Protein AF-A0A2Z3KKH6-F1 (afdb_monomer)

Radius of gyration: 26.79 Å; Cα contacts (8 Å, |Δi|>4): 46; chains: 1; bounding box: 65×14×77 Å

Sequence (118 aa):
MTRDKNADKRLEFNRKIASKEQESD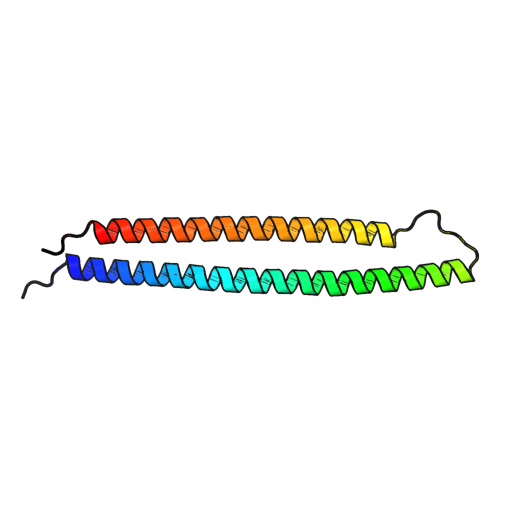ELHLEERKTQNRIENFEAVMMKSFRNLQAIEEELNRRSHIQAAYDETAQKQKYMSNVISQQKEGLKQVYQQRSLKLEDEREQLQKERDSLSWD

pLDDT: mean 91.56, std 9.37, range [46.19, 98.12]

Foldseek 3Di:
DDDPPLVVLLVVLVVVLVVLVVVLVVLVVVLVVVVVVLVVVLVVVVVVLVVVVVVVVVVCVVVVDDDPDDVSVVVNVVVVVVSVVVNVVSVVVSVVVNVVSVVVSVVSVVVSVPRDPD

Organism: Lactococcus lactis subsp. lactis (NCBI:txid1360)

Mean predicted aligned error: 6.02 Å

Solvent-accessible surface area (backbone atoms only — not comparable to full-atom values): 6511 Å² total; per-residue (Å²): 133,83,76,58,67,48,58,57,51,39,51,53,33,52,52,51,37,53,51,37,52,50,53,49,55,51,48,53,53,48,51,53,52,52,51,54,51,51,53,52,49,49,53,54,50,54,50,51,48,54,52,50,51,54,50,52,52,53,50,29,66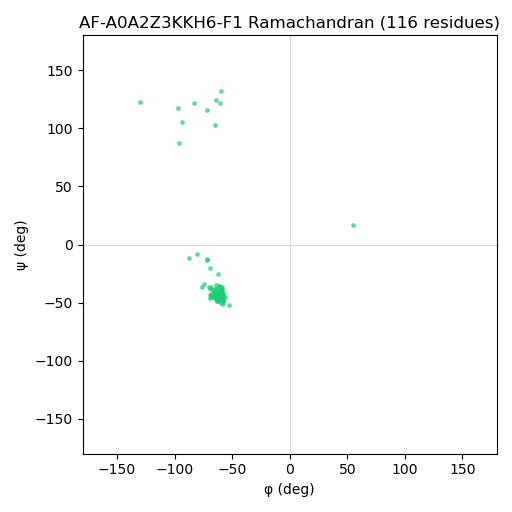,74,65,75,48,80,75,94,67,65,64,65,62,52,52,47,52,51,50,54,50,51,53,51,52,51,53,54,53,50,52,52,52,52,51,54,52,50,52,51,44,49,54,52,34,52,49,42,48,53,59,38,70,69,50,64,93,122

Secondary structure (DSSP, 8-state):
----HHHHHHHHHHHHHHHHHHHHHHHHHHHHHHHHHHHHHHHHHHHHHHHHHHHHHHHHHHHT---S--HHHHHHHHHHHHHHHHHHHHHHHHHHHHHHHHHHHHHHHHHHHTS---

Nearest PDB structures (foldseek):
  6nct-assembly1_B  TM=5.539E-01  e=8.657E-01  Homo sapiens
  5sxc-assembly1_B  TM=5.782E-01  e=1.858E+00  Homo sapiens
  5wkq-assembly1_A  TM=4.120E-01  e=4.580E-01  Shigella flexneri
  3u0c-assembly1_A  TM=5.248E-01  e=2.397E+00  Shigella flexneri
  6z6o-assembly1_D  TM=5.428E-01  e=7.540E+00  Saccharomyces cerevisiae S288C

Structure (mmCIF, N/CA/C/O backbone):
data_AF-A0A2Z3KKH6-F1
#
_entry.id   AF-A0A2Z3KKH6-F1
#
loop_
_atom_site.group_PDB
_atom_site.id
_atom_site.type_symbol
_atom_site.label_atom_id
_atom_site.label_alt_id
_atom_site.label_comp_id
_atom_site.label_asym_id
_atom_site.label_entity_id
_atom_site.label_seq_id
_atom_site.pdbx_PDB_ins_code
_atom_site.Cartn_x
_atom_site.Cartn_y
_atom_site.Cartn_z
_atom_site.occupancy
_atom_site.B_iso_or_equiv
_atom_site.auth_seq_id
_atom_site.auth_comp_id
_atom_site.auth_asym_id
_atom_site.auth_atom_id
_atom_site.pdbx_PDB_model_num
ATOM 1 N N . MET A 1 1 ? -39.302 -1.563 35.458 1.00 46.19 1 MET A N 1
ATOM 2 C CA . MET A 1 1 ? -38.159 -2.221 34.792 1.00 46.19 1 MET A CA 1
ATOM 3 C C . MET A 1 1 ? -37.164 -1.144 34.411 1.00 46.19 1 MET A C 1
ATOM 5 O O . MET A 1 1 ? -37.387 -0.419 33.450 1.00 46.19 1 MET A O 1
ATOM 9 N N . THR A 1 2 ? -36.149 -0.942 35.243 1.00 53.38 2 THR A N 1
ATOM 10 C CA . THR A 1 2 ? -35.096 0.053 35.024 1.00 53.38 2 THR A CA 1
ATOM 11 C C . THR A 1 2 ? -34.220 -0.456 33.886 1.00 53.38 2 THR A C 1
ATOM 13 O O . THR A 1 2 ? -33.646 -1.533 33.994 1.00 53.38 2 THR A O 1
ATOM 16 N N . ARG A 1 3 ? -34.187 0.262 32.762 1.00 59.72 3 ARG A N 1
ATOM 17 C CA . ARG A 1 3 ? -33.317 -0.063 31.627 1.00 59.72 3 ARG A CA 1
ATOM 18 C C . ARG A 1 3 ? -31.868 0.006 32.122 1.00 59.72 3 ARG A C 1
ATOM 20 O O . ARG A 1 3 ? -31.478 1.044 32.661 1.00 59.72 3 ARG A O 1
ATOM 27 N N . ASP A 1 4 ? -31.118 -1.088 32.010 1.00 76.75 4 ASP A N 1
ATOM 28 C CA . ASP A 1 4 ? -29.707 -1.115 32.394 1.00 76.75 4 ASP A CA 1
ATOM 29 C C . ASP A 1 4 ? -28.927 -0.176 31.457 1.00 76.75 4 ASP A C 1
ATOM 31 O O . ASP A 1 4 ? -28.659 -0.483 30.294 1.00 76.75 4 ASP A O 1
ATOM 35 N N . LYS A 1 5 ? -28.591 1.012 31.970 1.00 82.69 5 LYS A N 1
ATOM 36 C CA . LYS A 1 5 ? -27.843 2.037 31.232 1.00 82.69 5 LYS A CA 1
ATOM 37 C C . LYS A 1 5 ? -26.446 1.547 30.837 1.00 82.69 5 LYS A C 1
ATOM 39 O O . LYS A 1 5 ? -25.893 2.056 29.863 1.00 82.69 5 LYS A O 1
ATOM 44 N N . ASN A 1 6 ? -25.873 0.590 31.568 1.00 87.38 6 ASN A N 1
ATOM 45 C CA . ASN A 1 6 ? -24.584 -0.001 31.228 1.00 87.38 6 ASN A CA 1
ATOM 46 C C . ASN A 1 6 ? -24.733 -0.992 30.071 1.00 87.38 6 ASN A C 1
ATOM 48 O O . ASN A 1 6 ? -23.880 -1.002 29.186 1.00 87.38 6 ASN A O 1
ATOM 52 N N . ALA A 1 7 ? -25.831 -1.753 30.008 1.00 87.88 7 ALA A N 1
ATOM 53 C CA . ALA A 1 7 ? -26.144 -2.588 28.847 1.00 87.88 7 ALA A CA 1
ATOM 54 C C . ALA A 1 7 ? -26.309 -1.760 27.564 1.00 87.88 7 ALA A C 1
ATOM 56 O O . ALA A 1 7 ? -25.720 -2.113 26.541 1.00 87.88 7 ALA A O 1
ATOM 57 N N . ASP A 1 8 ? -27.036 -0.640 27.623 1.00 90.00 8 ASP A N 1
ATOM 58 C CA . ASP A 1 8 ? -27.196 0.252 26.466 1.00 90.00 8 ASP A CA 1
ATOM 59 C C . ASP A 1 8 ? -25.829 0.809 26.004 1.00 90.00 8 ASP A C 1
ATOM 61 O O . ASP A 1 8 ? -25.502 0.755 24.817 1.00 90.00 8 ASP A O 1
ATOM 65 N N . LYS A 1 9 ? -24.969 1.245 26.939 1.00 92.00 9 LYS A N 1
ATOM 66 C CA . LYS A 1 9 ? -23.606 1.719 26.624 1.00 92.00 9 LYS A CA 1
ATOM 67 C C . LYS A 1 9 ? -22.697 0.629 26.053 1.00 92.00 9 LYS A C 1
ATOM 69 O O . LYS A 1 9 ? -21.974 0.884 25.093 1.00 92.00 9 LYS A O 1
ATOM 74 N N . ARG A 1 10 ? -22.728 -0.591 26.599 1.00 92.25 10 ARG A N 1
ATOM 75 C CA . ARG A 1 10 ? -21.982 -1.736 26.043 1.00 92.25 10 ARG A CA 1
ATOM 76 C C . ARG A 1 10 ? -22.388 -2.003 24.599 1.00 92.25 10 ARG A C 1
ATOM 78 O O . ARG A 1 10 ? -21.534 -2.267 23.757 1.00 92.25 10 ARG A O 1
ATOM 85 N N . LEU A 1 11 ? -23.685 -1.916 24.309 1.00 93.56 11 LEU A N 1
ATOM 86 C CA . LEU A 1 11 ? -24.211 -2.109 22.964 1.00 93.56 11 LEU A CA 1
ATOM 87 C C . LEU A 1 11 ? -23.746 -1.002 22.007 1.00 93.56 11 LEU A C 1
ATOM 89 O O . LEU A 1 11 ? -23.388 -1.298 20.867 1.00 93.56 11 LEU A O 1
ATOM 93 N N . GLU A 1 12 ? -23.685 0.252 22.461 1.00 95.06 12 GLU A N 1
ATOM 94 C CA . GLU A 1 12 ? -23.079 1.344 21.689 1.00 95.06 12 GLU A CA 1
ATOM 95 C C . GLU A 1 12 ? -21.595 1.098 21.399 1.00 95.06 12 GLU A C 1
ATOM 97 O O . GLU A 1 12 ? -21.167 1.256 20.255 1.00 95.06 12 GLU A O 1
ATOM 102 N N . PHE A 1 13 ? -20.813 0.668 22.393 1.00 96.00 13 PHE A N 1
ATOM 103 C CA . PHE A 1 13 ? -19.406 0.330 22.180 1.00 96.00 13 PHE A CA 1
ATOM 104 C C . PHE A 1 13 ? -19.226 -0.835 21.212 1.00 96.00 13 PHE A C 1
ATOM 106 O O . PHE A 1 13 ? -18.403 -0.733 20.309 1.00 96.00 13 PHE A O 1
ATOM 113 N N . ASN A 1 14 ? -20.035 -1.891 21.315 1.00 95.31 14 ASN A N 1
ATOM 114 C CA . ASN A 1 14 ? -19.997 -3.005 20.365 1.00 95.31 14 ASN A CA 1
ATOM 115 C C . ASN A 1 14 ? -20.260 -2.540 18.925 1.00 95.31 14 ASN A C 1
ATOM 117 O O . ASN A 1 14 ? -19.576 -2.983 18.008 1.00 95.31 14 ASN A O 1
ATOM 121 N N . ARG A 1 15 ? -21.203 -1.610 18.716 1.00 96.94 15 ARG A N 1
ATOM 122 C CA . ARG A 1 15 ? -21.443 -1.018 17.388 1.00 96.94 15 ARG A CA 1
ATOM 123 C C . ARG A 1 15 ? -20.236 -0.230 16.883 1.00 96.94 15 ARG A C 1
ATOM 125 O O . ARG A 1 15 ? -19.891 -0.344 15.713 1.00 96.94 15 ARG A O 1
ATOM 132 N N . LYS A 1 16 ? -19.594 0.558 17.751 1.00 97.44 16 LYS A N 1
ATOM 133 C CA . LYS A 1 16 ? -18.391 1.323 17.388 1.00 97.44 16 LYS A CA 1
ATOM 134 C C . LYS A 1 16 ? -17.213 0.404 17.057 1.00 97.44 16 LYS A C 1
ATOM 136 O O . LYS A 1 16 ? -16.545 0.643 16.062 1.00 97.44 16 LYS A O 1
ATOM 141 N N . ILE A 1 17 ? -16.998 -0.651 17.845 1.00 97.06 17 ILE A N 1
ATOM 142 C CA . ILE A 1 17 ? -15.957 -1.662 17.601 1.00 97.06 17 ILE A CA 1
ATOM 143 C C . ILE A 1 17 ? -16.185 -2.330 16.243 1.00 97.06 17 ILE A C 1
ATOM 145 O O . ILE A 1 17 ? -15.286 -2.304 15.411 1.00 97.06 17 ILE A O 1
ATOM 149 N N . ALA A 1 18 ? -17.403 -2.811 15.976 1.00 97.75 18 ALA A N 1
ATOM 150 C CA . ALA A 1 18 ? -17.742 -3.423 14.691 1.00 97.75 18 ALA A CA 1
ATOM 151 C C . ALA A 1 18 ? -17.537 -2.457 13.509 1.00 97.75 18 ALA A C 1
ATOM 153 O O . ALA A 1 18 ? -17.049 -2.853 12.455 1.00 97.75 18 ALA A O 1
ATOM 154 N N . SER A 1 19 ? -17.854 -1.169 13.689 1.00 97.81 19 SER A N 1
ATOM 155 C CA . SER A 1 19 ? -17.570 -0.139 12.682 1.00 97.81 19 SER A CA 1
ATOM 156 C C . SER A 1 19 ? -16.068 0.013 12.420 1.00 97.81 19 SER A C 1
ATOM 158 O O . SER A 1 19 ? -15.670 0.167 11.271 1.00 97.81 19 SER A O 1
ATOM 160 N N . LYS A 1 20 ? -15.222 -0.044 13.459 1.00 97.25 20 LYS A N 1
ATOM 161 C CA . LYS A 1 20 ? -13.759 0.030 13.310 1.00 97.25 20 LYS A CA 1
ATOM 162 C C . LYS A 1 20 ? -13.161 -1.206 12.655 1.00 97.25 20 LYS A C 1
ATOM 164 O O . LYS A 1 20 ? -12.249 -1.073 11.845 1.00 97.25 20 LYS A O 1
ATOM 169 N N . GLU A 1 21 ? -13.695 -2.383 12.955 1.00 96.94 21 GLU A N 1
ATOM 170 C CA . GLU A 1 21 ? -13.322 -3.627 12.277 1.00 96.94 21 GLU A CA 1
ATOM 171 C C . GLU A 1 21 ? -13.658 -3.550 10.783 1.00 96.94 21 GLU A C 1
ATOM 173 O O . GLU A 1 21 ? -12.793 -3.813 9.950 1.00 96.94 21 GLU A O 1
ATOM 178 N N . GLN A 1 22 ? -14.854 -3.063 10.436 1.00 98.00 22 GLN A N 1
ATOM 179 C CA . GLN A 1 22 ? -15.234 -2.844 9.041 1.00 98.00 22 GLN A CA 1
ATOM 180 C C . GLN A 1 22 ? -14.326 -1.815 8.342 1.00 98.00 22 GLN A C 1
ATOM 182 O O . GLN A 1 22 ? -13.881 -2.056 7.222 1.00 98.00 22 GLN A O 1
ATOM 187 N N . GLU A 1 23 ? -14.016 -0.687 8.991 1.00 97.81 23 GLU A N 1
ATOM 188 C CA . GLU A 1 23 ? -13.074 0.309 8.456 1.00 97.81 23 GLU A CA 1
ATOM 189 C C . GLU A 1 23 ? -11.682 -0.299 8.196 1.00 97.81 23 GLU A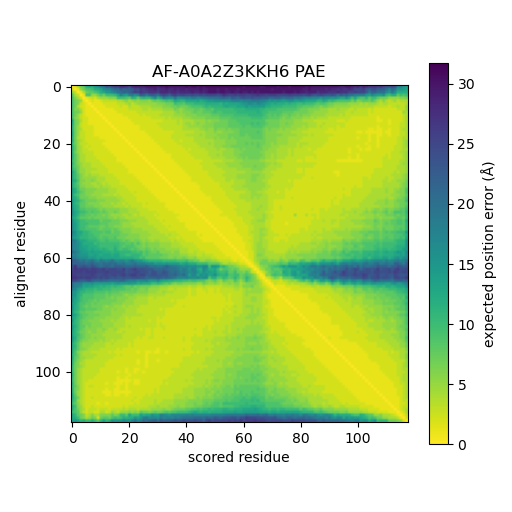 C 1
ATOM 191 O O . GLU A 1 23 ? -11.033 0.050 7.208 1.00 97.81 23 GLU A O 1
ATOM 196 N N . SER A 1 24 ? -11.226 -1.217 9.055 1.00 97.38 24 SER A N 1
ATOM 197 C CA . SER A 1 24 ? -9.950 -1.926 8.894 1.00 97.38 24 SER A CA 1
ATOM 198 C C . SER A 1 24 ? -9.977 -2.894 7.706 1.00 97.38 24 SER A C 1
ATOM 200 O O . SER A 1 24 ? -9.068 -2.887 6.871 1.00 97.38 24 SER A O 1
ATOM 202 N N . ASP A 1 25 ? -11.052 -3.671 7.561 1.00 97.81 25 ASP A N 1
ATOM 203 C CA . ASP A 1 25 ? -11.240 -4.580 6.425 1.00 97.81 25 ASP A CA 1
ATOM 204 C C . ASP A 1 25 ? -11.289 -3.819 5.092 1.00 97.81 25 ASP A C 1
ATOM 206 O O . ASP A 1 25 ? -10.662 -4.213 4.100 1.00 97.81 25 ASP A O 1
ATOM 210 N N . GLU A 1 26 ? -12.008 -2.695 5.066 1.00 98.12 26 GLU A N 1
ATOM 211 C CA . GLU A 1 26 ? -12.074 -1.805 3.909 1.00 98.12 26 GLU A CA 1
ATOM 212 C C . GLU A 1 26 ? -10.697 -1.226 3.571 1.00 98.12 26 GLU A C 1
ATOM 214 O O . GLU A 1 26 ? -10.313 -1.220 2.396 1.00 98.12 26 GLU A O 1
ATOM 219 N N . LEU A 1 27 ? -9.926 -0.812 4.583 1.00 97.94 27 LEU A N 1
ATOM 220 C CA . LEU A 1 27 ? -8.566 -0.305 4.413 1.00 97.94 27 LEU A CA 1
ATOM 221 C C . LEU A 1 27 ? -7.642 -1.359 3.789 1.00 97.94 27 LEU A C 1
ATOM 223 O O . LEU A 1 27 ? -6.931 -1.052 2.832 1.00 97.94 27 LEU A O 1
ATOM 227 N N . HIS A 1 28 ? -7.674 -2.602 4.275 1.00 96.56 28 HIS A N 1
ATOM 228 C CA . HIS A 1 28 ? -6.870 -3.698 3.722 1.00 96.56 28 HIS A CA 1
ATOM 229 C C . HIS A 1 28 ? -7.271 -4.056 2.288 1.00 96.56 28 HIS A C 1
ATOM 231 O O . HIS A 1 28 ? -6.423 -4.344 1.433 1.00 96.56 28 HIS A O 1
ATOM 237 N N . LEU A 1 29 ? -8.571 -4.025 1.988 1.00 97.94 29 LEU A N 1
ATOM 238 C CA . LEU A 1 29 ? -9.053 -4.237 0.630 1.00 97.94 29 LEU A CA 1
ATOM 239 C C . LEU A 1 29 ? -8.580 -3.120 -0.310 1.00 97.94 29 LEU A C 1
ATOM 241 O O . LEU A 1 29 ? -8.206 -3.393 -1.456 1.00 97.94 29 LEU A O 1
ATOM 245 N N . GLU A 1 30 ? -8.618 -1.873 0.155 1.00 97.62 30 GLU A N 1
ATOM 246 C CA . GLU A 1 30 ? -8.132 -0.711 -0.581 1.00 97.62 30 GLU A CA 1
ATOM 247 C C . GLU A 1 30 ? -6.622 -0.802 -0.830 1.00 97.62 30 GLU A C 1
ATOM 249 O O . GLU A 1 30 ? -6.198 -0.689 -1.980 1.00 97.62 30 GLU A O 1
ATOM 254 N N . GLU A 1 31 ? -5.831 -1.110 0.202 1.00 97.12 31 GLU A N 1
ATOM 255 C CA . GLU A 1 31 ? -4.381 -1.321 0.120 1.00 97.12 31 GLU A CA 1
ATOM 256 C C . GLU A 1 31 ? -4.036 -2.344 -0.966 1.00 97.12 31 GLU A C 1
ATOM 258 O O . GLU A 1 31 ? -3.268 -2.059 -1.890 1.00 97.12 31 GLU A O 1
ATOM 263 N N . ARG A 1 32 ? -4.681 -3.516 -0.929 1.00 96.44 32 ARG A N 1
ATOM 264 C CA . ARG A 1 32 ? -4.453 -4.578 -1.915 1.00 96.44 32 ARG A CA 1
ATOM 265 C C . ARG A 1 32 ? -4.835 -4.146 -3.331 1.00 96.44 32 ARG A C 1
ATOM 267 O O . ARG A 1 32 ? -4.124 -4.455 -4.289 1.00 96.44 32 ARG A O 1
ATOM 274 N N . LYS A 1 33 ? -5.956 -3.435 -3.495 1.00 97.38 33 LYS A N 1
ATOM 275 C CA . LYS A 1 33 ? -6.382 -2.903 -4.803 1.00 97.38 33 LYS A CA 1
ATOM 276 C C . LYS A 1 33 ? -5.380 -1.883 -5.339 1.00 97.38 33 LYS A C 1
ATOM 278 O O . LYS A 1 33 ? -5.064 -1.921 -6.528 1.00 97.38 33 LYS A O 1
ATOM 283 N N . THR A 1 34 ? -4.892 -0.990 -4.487 1.00 95.69 34 THR A N 1
ATOM 284 C CA . THR A 1 34 ? -3.909 0.037 -4.843 1.00 95.69 34 THR A CA 1
ATOM 285 C C . THR A 1 34 ? -2.577 -0.596 -5.234 1.00 95.69 34 THR A C 1
ATOM 287 O O . THR A 1 34 ? -2.052 -0.281 -6.303 1.00 95.69 34 THR A O 1
ATOM 290 N N . GLN A 1 35 ? -2.088 -1.563 -4.456 1.00 94.75 35 GLN A N 1
ATOM 291 C CA . GLN A 1 35 ? -0.859 -2.295 -4.757 1.00 94.75 35 GLN A CA 1
ATOM 292 C C . GLN A 1 35 ? -0.935 -2.997 -6.121 1.00 94.75 35 GLN A C 1
ATOM 294 O O . GLN A 1 35 ? -0.074 -2.786 -6.977 1.00 94.75 35 GLN A O 1
ATOM 299 N N . ASN A 1 36 ? -2.022 -3.730 -6.382 1.00 96.00 36 ASN A N 1
ATOM 300 C CA . ASN A 1 36 ? -2.237 -4.398 -7.669 1.00 96.00 36 ASN A CA 1
ATOM 301 C C . ASN A 1 36 ? -2.252 -3.407 -8.848 1.00 96.00 36 ASN A C 1
ATOM 303 O O . ASN A 1 36 ? -1.756 -3.710 -9.932 1.00 96.00 36 ASN A O 1
ATOM 307 N N . ARG A 1 37 ? -2.833 -2.212 -8.671 1.00 95.62 37 ARG A N 1
ATOM 308 C CA . ARG A 1 37 ? -2.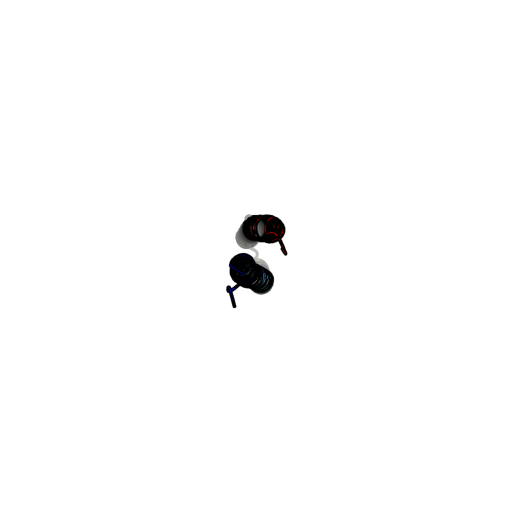853 -1.177 -9.720 1.00 95.62 37 ARG A CA 1
ATOM 309 C C . ARG A 1 37 ? -1.452 -0.672 -10.042 1.00 95.62 37 ARG A C 1
ATOM 311 O O . ARG A 1 37 ? -1.142 -0.494 -11.218 1.00 95.62 37 ARG A O 1
ATOM 318 N N . ILE A 1 38 ? -0.617 -0.469 -9.026 1.00 94.94 38 ILE A N 1
ATOM 319 C CA . ILE A 1 38 ? 0.762 -0.006 -9.208 1.00 94.94 38 ILE A CA 1
ATOM 320 C C . ILE A 1 38 ? 1.607 -1.082 -9.882 1.00 94.94 38 ILE A C 1
ATOM 322 O O . ILE A 1 38 ? 2.353 -0.770 -10.804 1.00 94.94 38 ILE A O 1
ATOM 326 N N . GLU A 1 39 ? 1.461 -2.341 -9.480 1.00 94.38 39 GLU A N 1
ATOM 327 C CA . GLU A 1 39 ? 2.162 -3.465 -10.110 1.00 94.38 39 GLU A CA 1
ATOM 328 C C . GLU A 1 39 ? 1.768 -3.632 -11.581 1.00 94.38 39 GLU A C 1
ATOM 330 O O . GLU A 1 39 ? 2.632 -3.777 -12.445 1.00 94.38 39 GLU A O 1
ATOM 335 N N . ASN A 1 40 ? 0.475 -3.522 -11.893 1.00 96.31 40 ASN A N 1
ATOM 336 C CA . ASN A 1 40 ? 0.002 -3.546 -13.276 1.00 96.31 40 ASN A CA 1
ATOM 337 C C . ASN A 1 40 ? 0.560 -2.373 -14.092 1.00 96.31 40 ASN A C 1
ATOM 339 O O . ASN A 1 40 ? 0.996 -2.556 -15.230 1.00 96.31 40 ASN A O 1
ATOM 343 N N . PHE A 1 41 ? 0.561 -1.170 -13.518 1.00 94.38 41 PHE A N 1
ATOM 344 C CA . PHE A 1 41 ? 1.115 0.017 -14.162 1.00 94.38 41 PHE A CA 1
ATOM 345 C C . PHE A 1 41 ? 2.616 -0.128 -14.432 1.00 94.38 41 PHE A C 1
ATOM 347 O O . PHE A 1 41 ? 3.067 0.131 -15.548 1.00 94.38 41 PHE A O 1
ATOM 354 N N . GLU A 1 42 ? 3.380 -0.600 -13.447 1.00 95.75 42 GLU A N 1
ATOM 355 C CA . GLU A 1 42 ? 4.806 -0.885 -13.586 1.00 95.75 42 GLU A CA 1
ATOM 356 C C . GLU A 1 42 ? 5.062 -1.918 -14.685 1.00 95.75 42 GLU A C 1
ATOM 358 O O . GLU A 1 42 ? 5.906 -1.693 -15.550 1.00 95.75 42 GLU A O 1
ATOM 363 N N . ALA A 1 43 ? 4.302 -3.015 -14.716 1.00 96.12 43 ALA A N 1
ATOM 364 C CA . ALA A 1 43 ? 4.454 -4.051 -15.733 1.00 96.12 43 ALA A CA 1
ATOM 365 C C . ALA A 1 43 ? 4.219 -3.508 -17.154 1.00 96.12 43 ALA A C 1
ATOM 367 O O . ALA A 1 43 ? 5.013 -3.774 -18.063 1.00 96.12 43 ALA A O 1
ATOM 368 N N . VAL A 1 44 ? 3.160 -2.713 -17.348 1.00 96.81 44 VAL A N 1
ATOM 369 C CA . VAL A 1 44 ? 2.862 -2.067 -18.637 1.00 96.81 44 VAL A CA 1
ATOM 370 C C . VAL A 1 44 ? 3.965 -1.084 -19.017 1.00 96.81 44 VAL A C 1
ATOM 372 O O . VAL A 1 44 ? 4.450 -1.110 -20.148 1.00 96.81 44 VAL A O 1
ATOM 375 N N . MET A 1 45 ? 4.404 -0.248 -18.080 1.00 95.31 45 MET A N 1
ATOM 376 C CA . MET A 1 45 ? 5.453 0.736 -18.324 1.00 95.31 45 MET A CA 1
ATOM 377 C C . MET A 1 45 ? 6.787 0.074 -18.683 1.00 95.31 45 MET A C 1
ATOM 379 O O . MET A 1 45 ? 7.419 0.460 -19.665 1.00 95.31 45 MET A O 1
ATOM 383 N N . MET A 1 46 ? 7.202 -0.952 -17.937 1.00 94.06 46 MET A N 1
ATOM 384 C CA . MET A 1 46 ? 8.447 -1.675 -18.201 1.00 94.06 46 MET A CA 1
ATOM 385 C C . MET A 1 46 ? 8.405 -2.396 -19.546 1.00 94.06 46 MET A C 1
ATOM 387 O O . MET A 1 46 ? 9.415 -2.445 -20.246 1.00 94.06 46 MET A O 1
ATOM 391 N N . LYS A 1 47 ? 7.239 -2.906 -19.956 1.00 96.19 47 LYS A N 1
ATOM 392 C CA . LYS A 1 47 ? 7.049 -3.439 -21.310 1.00 96.19 47 LYS A CA 1
ATOM 393 C C . LYS A 1 47 ? 7.243 -2.352 -22.373 1.00 96.19 47 LYS A C 1
ATOM 395 O O . LYS A 1 47 ? 7.932 -2.596 -23.359 1.00 96.19 47 LYS A O 1
ATOM 400 N N . SER A 1 48 ? 6.683 -1.162 -22.168 1.00 95.81 48 SER A N 1
ATOM 401 C CA . SER A 1 48 ? 6.855 -0.035 -23.092 1.00 95.81 48 SER A CA 1
ATOM 402 C C . SER A 1 48 ? 8.314 0.416 -23.202 1.00 95.81 48 SER A C 1
ATOM 404 O O . SER A 1 48 ? 8.782 0.642 -24.313 1.00 95.81 48 SER A O 1
ATOM 406 N N . PHE A 1 49 ? 9.058 0.471 -22.092 1.00 95.19 49 PHE A N 1
ATOM 407 C CA . PHE A 1 49 ? 10.492 0.788 -22.120 1.00 95.19 49 PHE A CA 1
ATOM 408 C C . PHE A 1 49 ? 11.307 -0.241 -22.904 1.00 95.19 49 PHE A C 1
ATOM 410 O O . PHE A 1 49 ? 12.107 0.148 -23.748 1.00 95.19 49 PHE A O 1
ATOM 417 N N . ARG A 1 50 ? 11.050 -1.541 -22.710 1.00 92.81 50 ARG A N 1
ATOM 418 C CA . ARG A 1 50 ? 11.711 -2.595 -23.502 1.00 92.81 50 ARG A CA 1
ATOM 419 C C . ARG A 1 50 ? 11.430 -2.450 -24.998 1.00 92.81 50 ARG A C 1
ATOM 421 O O . ARG A 1 50 ? 12.325 -2.644 -25.812 1.00 92.81 50 ARG A O 1
ATOM 428 N N . ASN A 1 51 ? 10.197 -2.095 -25.362 1.00 94.94 51 ASN A N 1
ATOM 429 C CA . ASN A 1 51 ? 9.845 -1.859 -26.761 1.00 94.94 51 ASN A CA 1
ATOM 430 C C . ASN A 1 51 ? 10.584 -0.641 -27.338 1.00 94.94 51 ASN A C 1
ATOM 432 O O . ASN A 1 51 ? 11.032 -0.700 -28.478 1.00 94.94 51 ASN A O 1
ATOM 436 N N . LEU A 1 52 ? 10.719 0.444 -26.567 1.00 92.75 52 LEU A N 1
ATOM 437 C CA . LEU A 1 52 ? 11.473 1.629 -26.986 1.00 92.75 52 LEU A CA 1
ATOM 438 C C . LEU A 1 52 ? 12.956 1.310 -27.186 1.00 92.75 52 LEU A C 1
ATOM 440 O O . LEU A 1 52 ? 13.497 1.649 -28.232 1.00 92.75 52 LEU A O 1
ATOM 444 N N . GLN A 1 53 ? 13.570 0.581 -26.251 1.00 90.31 53 GLN A N 1
ATOM 445 C CA . GLN A 1 53 ? 14.960 0.132 -26.377 1.00 90.31 53 GLN A CA 1
ATOM 446 C C . GLN A 1 53 ? 15.170 -0.700 -27.645 1.00 90.31 53 GLN A C 1
ATOM 448 O O . GLN A 1 53 ? 16.080 -0.420 -28.415 1.00 90.31 53 GLN A O 1
ATOM 453 N N . ALA A 1 54 ? 14.278 -1.653 -27.933 1.00 90.88 54 ALA A N 1
ATOM 454 C CA . ALA A 1 54 ? 14.370 -2.462 -29.150 1.00 90.88 54 ALA A CA 1
ATOM 455 C C . ALA A 1 54 ? 14.263 -1.623 -30.442 1.00 90.88 54 ALA A C 1
ATOM 457 O O . ALA A 1 54 ? 14.918 -1.924 -31.441 1.00 90.88 54 ALA A O 1
ATOM 458 N N . ILE A 1 55 ? 13.441 -0.567 -30.439 1.00 90.69 55 ILE A N 1
ATOM 459 C CA . ILE A 1 55 ? 13.318 0.357 -31.576 1.00 90.69 55 ILE A CA 1
ATOM 460 C C . ILE A 1 55 ? 14.601 1.178 -31.741 1.00 90.69 55 ILE A C 1
ATOM 462 O O . ILE A 1 55 ? 15.104 1.307 -32.857 1.00 90.69 55 ILE A O 1
ATOM 466 N N . GLU A 1 56 ? 15.137 1.720 -30.649 1.00 88.31 56 GLU A N 1
ATOM 467 C CA . GLU A 1 56 ? 16.375 2.503 -30.655 1.00 88.31 56 GLU A CA 1
ATOM 468 C C . GLU A 1 56 ? 17.581 1.666 -31.094 1.00 88.31 56 GLU A C 1
ATOM 470 O O . GLU A 1 56 ? 18.378 2.119 -31.915 1.00 88.31 56 GLU A O 1
ATOM 475 N N . GLU A 1 57 ? 17.683 0.421 -30.627 1.00 87.50 57 GLU A N 1
ATOM 476 C CA . GLU A 1 57 ? 18.715 -0.529 -31.050 1.00 87.50 57 GLU A CA 1
ATOM 477 C C . GLU A 1 57 ? 18.664 -0.793 -32.563 1.00 87.50 57 GLU A C 1
ATOM 479 O O . GLU A 1 57 ? 19.698 -0.743 -33.234 1.00 87.50 57 GLU A O 1
ATOM 484 N N . GLU A 1 58 ? 17.475 -1.010 -33.135 1.00 88.69 58 GLU A N 1
ATOM 485 C CA . GLU A 1 58 ? 17.322 -1.225 -34.580 1.00 88.69 58 GLU A CA 1
ATOM 486 C C . GLU A 1 58 ? 17.630 0.045 -35.394 1.00 88.69 58 GLU A C 1
ATOM 488 O O . GLU A 1 58 ? 18.230 -0.043 -36.470 1.00 88.69 58 GLU A O 1
ATOM 493 N N . LEU A 1 59 ? 17.274 1.233 -34.892 1.00 87.06 59 LEU A N 1
ATOM 494 C CA . LEU A 1 59 ? 17.628 2.509 -35.525 1.00 87.06 59 LEU A CA 1
ATOM 495 C C . LEU A 1 59 ? 19.142 2.747 -35.520 1.00 87.06 59 LEU A C 1
ATOM 497 O O . LEU A 1 59 ? 19.712 3.096 -36.559 1.00 87.06 59 LEU A O 1
ATOM 501 N N . ASN A 1 60 ? 19.806 2.512 -34.389 1.00 86.12 60 ASN A N 1
ATOM 502 C CA . ASN A 1 60 ? 21.260 2.620 -34.264 1.00 86.12 60 ASN A CA 1
ATOM 503 C C . ASN A 1 60 ? 21.966 1.615 -35.187 1.00 86.12 60 ASN A C 1
ATOM 505 O O . ASN A 1 60 ? 22.896 1.975 -35.913 1.00 86.12 60 ASN A O 1
ATOM 509 N N . ARG A 1 61 ? 21.464 0.372 -35.255 1.00 85.88 61 ARG A N 1
ATOM 510 C CA . ARG A 1 61 ? 21.980 -0.662 -36.166 1.00 85.88 61 ARG A CA 1
ATOM 511 C C . ARG A 1 61 ? 21.908 -0.235 -37.634 1.00 85.88 61 ARG A C 1
ATOM 513 O O . ARG A 1 61 ? 22.858 -0.471 -38.374 1.00 85.88 61 ARG A O 1
ATOM 520 N N . ARG A 1 62 ? 20.801 0.387 -38.060 1.00 86.25 62 ARG A N 1
ATOM 521 C CA . ARG A 1 62 ? 20.598 0.852 -39.449 1.00 86.25 62 ARG A CA 1
ATOM 522 C C . ARG A 1 62 ? 21.388 2.106 -39.801 1.00 86.25 62 ARG A C 1
ATOM 524 O O . ARG A 1 62 ? 21.771 2.275 -40.952 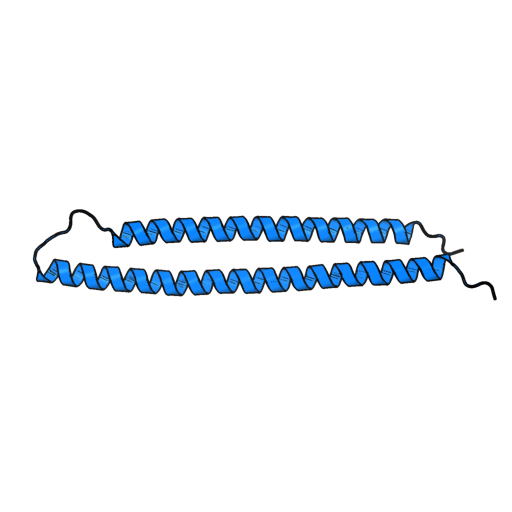1.00 86.25 62 ARG A O 1
ATOM 531 N N . SER A 1 63 ? 21.576 3.001 -38.838 1.00 83.69 63 SER A N 1
ATOM 532 C CA . SER A 1 63 ? 22.235 4.292 -39.056 1.00 83.69 63 SER A CA 1
ATOM 533 C C . SER A 1 63 ? 23.755 4.233 -38.906 1.00 83.69 63 SER A C 1
ATOM 535 O O . SER A 1 63 ? 24.421 5.198 -39.268 1.00 83.69 63 SER A O 1
ATOM 537 N N . HIS A 1 64 ? 24.311 3.130 -38.383 1.00 78.12 64 HIS A N 1
ATOM 538 C CA . HIS A 1 64 ? 25.721 3.014 -37.979 1.00 78.12 64 HIS A CA 1
ATOM 539 C C . HIS A 1 64 ? 26.164 4.097 -36.977 1.00 78.12 64 HIS A C 1
ATOM 541 O O . HIS A 1 64 ? 27.359 4.312 -36.772 1.00 78.12 64 HIS A O 1
ATOM 547 N N . ILE A 1 65 ? 25.206 4.775 -36.342 1.00 73.94 65 ILE A N 1
ATOM 548 C CA . ILE A 1 65 ? 25.445 5.767 -35.304 1.00 73.94 65 ILE A CA 1
ATOM 549 C C . ILE A 1 65 ? 25.269 5.051 -33.974 1.00 73.94 65 ILE A C 1
ATOM 551 O O . ILE A 1 65 ? 24.190 4.562 -33.647 1.00 73.94 65 ILE A O 1
ATOM 555 N N . GLN A 1 66 ? 26.344 4.989 -33.198 1.00 67.38 66 GLN A N 1
ATOM 556 C CA . GLN A 1 66 ? 26.283 4.498 -31.832 1.00 67.38 66 GLN A CA 1
ATOM 557 C C . GLN A 1 66 ? 26.088 5.700 -30.912 1.00 67.38 66 GLN A C 1
ATOM 559 O O . GLN A 1 66 ? 27.004 6.500 -30.716 1.00 67.38 66 GLN A O 1
ATOM 564 N N . ALA A 1 67 ? 24.874 5.868 -30.388 1.00 66.44 67 ALA A N 1
ATOM 565 C CA . ALA A 1 67 ? 24.606 6.909 -29.406 1.00 66.44 67 ALA A CA 1
ATOM 566 C C . ALA A 1 67 ? 25.423 6.630 -28.132 1.00 66.44 67 ALA A C 1
ATOM 568 O O . ALA A 1 67 ? 25.331 5.553 -27.548 1.00 66.44 67 ALA A O 1
ATOM 569 N N . ALA A 1 68 ? 26.229 7.600 -27.692 1.00 69.31 68 ALA A N 1
ATOM 570 C CA . ALA A 1 68 ? 27.029 7.486 -26.467 1.00 69.31 68 ALA A CA 1
ATOM 571 C C . ALA A 1 68 ? 26.179 7.559 -25.180 1.00 69.31 68 ALA A C 1
ATOM 573 O O . ALA A 1 68 ? 26.672 7.261 -24.093 1.00 69.31 68 ALA A O 1
ATOM 574 N N . TYR A 1 69 ? 24.915 7.975 -25.299 1.00 78.50 69 TYR A N 1
ATOM 575 C CA . TYR A 1 69 ? 23.984 8.167 -24.195 1.00 78.50 69 TYR A CA 1
ATOM 576 C C . TYR A 1 69 ? 22.655 7.471 -24.493 1.00 78.50 69 TYR A C 1
ATOM 578 O O . TYR A 1 69 ? 22.005 7.776 -25.491 1.00 78.50 69 TYR A O 1
ATOM 586 N N . ASP A 1 70 ? 22.260 6.557 -23.607 1.00 84.88 70 ASP A N 1
ATOM 587 C CA . ASP A 1 70 ? 20.983 5.844 -23.659 1.00 84.88 70 ASP A CA 1
ATOM 588 C C . ASP A 1 70 ? 19.963 6.555 -22.756 1.00 84.88 70 ASP A C 1
ATOM 590 O O . ASP A 1 70 ? 19.837 6.281 -21.557 1.00 84.88 70 ASP A O 1
ATOM 594 N N . GLU A 1 71 ? 19.270 7.537 -23.330 1.00 86.12 71 GLU A N 1
ATOM 595 C CA . GLU A 1 71 ? 18.253 8.324 -22.631 1.00 86.12 71 GLU A CA 1
ATOM 596 C C . GLU A 1 71 ? 17.087 7.447 -22.146 1.00 86.12 71 GLU A C 1
ATOM 598 O O . GLU A 1 71 ? 16.544 7.671 -21.059 1.00 86.12 71 GLU A O 1
ATOM 603 N N . THR A 1 72 ? 16.719 6.424 -22.918 1.00 89.31 72 THR A N 1
ATOM 604 C CA . THR A 1 72 ? 15.603 5.528 -22.609 1.00 89.31 72 THR A CA 1
ATOM 605 C C . THR A 1 72 ? 15.912 4.650 -21.404 1.00 89.31 72 THR A C 1
ATOM 607 O O . THR A 1 72 ? 15.078 4.565 -20.498 1.00 89.31 72 THR A O 1
ATOM 610 N N . ALA A 1 73 ? 17.118 4.088 -21.300 1.00 89.00 73 ALA A N 1
ATOM 611 C CA . ALA A 1 73 ? 17.549 3.368 -20.102 1.00 89.00 73 ALA A CA 1
ATOM 612 C C . ALA A 1 73 ? 17.600 4.276 -18.863 1.00 89.00 73 ALA A C 1
ATOM 614 O O . ALA A 1 73 ? 17.215 3.853 -17.768 1.00 89.00 73 ALA A O 1
ATOM 615 N N . GLN A 1 74 ? 18.023 5.539 -19.006 1.00 91.50 74 GLN A N 1
ATOM 616 C CA . GLN A 1 74 ? 18.020 6.485 -17.881 1.00 91.50 74 GLN A CA 1
ATOM 617 C C . GLN A 1 74 ? 16.600 6.829 -17.425 1.00 91.50 74 GLN A C 1
ATOM 619 O O . GLN A 1 74 ? 16.318 6.811 -16.223 1.00 91.50 74 GLN A O 1
ATOM 624 N N . LYS A 1 75 ? 15.680 7.078 -18.364 1.00 93.50 75 LYS A N 1
ATOM 625 C CA . LYS A 1 75 ? 14.257 7.299 -18.065 1.00 93.50 75 LYS A CA 1
ATOM 626 C C . LYS A 1 75 ? 13.621 6.074 -17.420 1.00 93.50 75 LYS A C 1
ATOM 628 O O . LYS A 1 75 ? 12.895 6.224 -16.440 1.00 93.50 75 LYS A O 1
ATOM 633 N N . GLN A 1 76 ? 13.930 4.874 -17.910 1.00 94.75 76 GLN A N 1
ATOM 634 C CA . GLN A 1 76 ? 13.469 3.625 -17.309 1.00 94.75 76 GLN A CA 1
ATOM 635 C C . GLN A 1 76 ? 13.931 3.523 -15.853 1.00 94.75 76 GLN A C 1
ATOM 637 O O . GLN A 1 76 ? 13.109 3.321 -14.963 1.00 94.75 76 GLN A O 1
ATOM 642 N N . LYS A 1 77 ? 15.229 3.723 -15.593 1.00 94.88 77 LYS A N 1
ATOM 643 C CA . LYS A 1 77 ? 15.799 3.680 -14.239 1.00 94.88 77 LYS A CA 1
ATOM 644 C C . LYS A 1 77 ? 15.154 4.712 -13.315 1.00 94.88 77 LYS A C 1
ATOM 646 O O . LYS A 1 77 ? 14.800 4.385 -12.183 1.00 94.88 77 LYS A O 1
ATOM 651 N N . TYR A 1 78 ? 14.992 5.946 -13.791 1.00 95.56 78 TYR A N 1
ATOM 652 C CA . TYR A 1 78 ? 14.318 7.002 -13.041 1.00 95.56 78 TYR A CA 1
ATOM 653 C C . TYR A 1 78 ? 12.886 6.596 -12.680 1.00 95.56 78 TYR A C 1
ATOM 655 O O . TYR A 1 78 ? 12.506 6.662 -11.512 1.00 95.56 78 TYR A O 1
ATOM 663 N N . MET A 1 79 ? 12.116 6.106 -13.652 1.00 94.25 79 MET A N 1
ATOM 664 C CA . MET A 1 79 ? 10.738 5.690 -13.414 1.00 94.25 79 MET A CA 1
ATOM 665 C C . MET A 1 79 ? 10.632 4.501 -12.458 1.00 94.25 79 MET A C 1
ATOM 667 O O . MET A 1 79 ? 9.773 4.521 -11.579 1.00 94.25 79 MET A O 1
ATOM 671 N N . SER A 1 80 ? 11.523 3.511 -12.557 1.00 95.31 80 SER A N 1
ATOM 672 C CA . SER A 1 80 ? 11.587 2.404 -11.594 1.00 95.31 80 SER A CA 1
ATOM 673 C C . SER A 1 80 ? 11.833 2.898 -10.168 1.00 95.31 80 SER A C 1
ATOM 675 O O . SER A 1 80 ? 11.190 2.430 -9.226 1.00 95.31 80 SER A O 1
ATOM 677 N N . ASN A 1 81 ? 12.727 3.877 -9.995 1.00 96.25 81 ASN A N 1
ATOM 678 C CA . ASN A 1 81 ? 12.981 4.479 -8.687 1.00 96.25 81 ASN A CA 1
ATOM 679 C C . ASN A 1 81 ? 11.750 5.222 -8.155 1.00 96.25 81 ASN A C 1
ATOM 681 O O . ASN A 1 81 ? 11.393 5.039 -6.993 1.00 96.25 81 ASN A O 1
ATOM 685 N N . VAL A 1 82 ? 11.075 6.013 -8.998 1.00 95.44 82 VAL A N 1
ATOM 686 C CA . VAL A 1 82 ? 9.843 6.723 -8.616 1.00 95.44 82 VAL A CA 1
ATOM 687 C C . VAL A 1 82 ? 8.760 5.734 -8.187 1.00 95.44 82 VAL A C 1
ATOM 689 O O . VAL A 1 82 ? 8.175 5.901 -7.122 1.00 95.44 82 VAL A O 1
ATOM 692 N N . ILE A 1 83 ? 8.520 4.671 -8.962 1.00 95.25 83 ILE A N 1
ATOM 693 C CA . ILE A 1 83 ? 7.538 3.633 -8.612 1.00 95.25 83 ILE A CA 1
ATOM 694 C C . ILE A 1 83 ? 7.896 2.976 -7.276 1.00 95.25 83 ILE A C 1
ATOM 696 O O . ILE A 1 83 ? 7.023 2.790 -6.431 1.00 95.25 83 ILE A O 1
ATOM 700 N N . SER A 1 84 ? 9.175 2.667 -7.060 1.00 95.69 84 SER A N 1
ATOM 701 C CA . SER A 1 84 ? 9.639 2.039 -5.819 1.00 95.69 84 SER A CA 1
ATOM 702 C C . SER A 1 84 ? 9.410 2.943 -4.604 1.00 95.69 84 SER A C 1
ATOM 704 O O . SER A 1 84 ? 8.909 2.484 -3.580 1.00 95.69 84 SER A O 1
ATOM 706 N N . GLN A 1 85 ? 9.703 4.240 -4.733 1.00 95.94 85 GLN A N 1
ATOM 707 C CA . GLN A 1 85 ? 9.431 5.234 -3.690 1.00 95.94 85 GLN A CA 1
ATOM 708 C C . GLN A 1 85 ? 7.932 5.375 -3.406 1.00 95.94 85 GLN A C 1
ATOM 710 O O . GLN A 1 85 ? 7.536 5.447 -2.246 1.00 95.94 85 GLN A O 1
ATOM 715 N N . GLN A 1 86 ? 7.091 5.377 -4.445 1.00 93.44 86 GLN A N 1
ATOM 716 C CA . GLN A 1 86 ? 5.636 5.457 -4.288 1.00 93.44 86 GLN A CA 1
ATOM 717 C C . GLN A 1 86 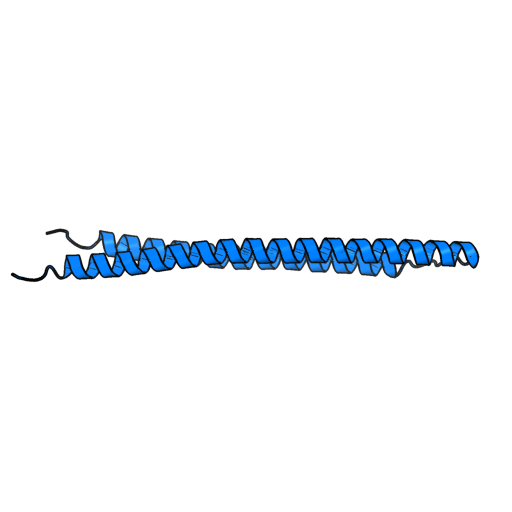? 5.062 4.219 -3.586 1.00 93.44 86 GLN A C 1
ATOM 719 O O . GLN A 1 86 ? 4.215 4.363 -2.707 1.00 93.44 86 GLN A O 1
ATOM 724 N N . LYS A 1 87 ? 5.549 3.013 -3.915 1.00 95.06 87 LYS A N 1
ATOM 725 C CA . LYS A 1 87 ? 5.157 1.773 -3.221 1.00 95.06 87 LYS A CA 1
ATOM 726 C C . LYS A 1 87 ? 5.487 1.830 -1.733 1.00 95.06 87 LYS A C 1
ATOM 728 O O . LYS A 1 87 ? 4.631 1.528 -0.907 1.00 95.06 87 LYS A O 1
ATOM 733 N N . GLU A 1 88 ? 6.706 2.242 -1.393 1.00 95.69 88 GLU A N 1
ATOM 734 C CA . GLU A 1 88 ? 7.131 2.340 0.004 1.00 95.69 88 GLU A CA 1
ATOM 735 C C . GLU A 1 88 ? 6.341 3.417 0.762 1.00 95.69 88 GLU A C 1
ATOM 737 O O . GLU A 1 88 ? 5.856 3.167 1.863 1.00 95.69 88 GLU A O 1
ATOM 742 N N . GLY A 1 89 ? 6.125 4.586 0.151 1.00 95.75 89 GLY A N 1
ATOM 743 C CA . GLY A 1 89 ? 5.313 5.648 0.747 1.00 95.75 89 GLY A CA 1
ATOM 744 C C . GLY A 1 89 ? 3.873 5.208 1.019 1.00 95.75 89 GLY A C 1
ATOM 745 O O . GLY A 1 89 ? 3.348 5.442 2.106 1.00 95.75 89 GLY A O 1
ATOM 746 N N . LEU A 1 90 ? 3.240 4.511 0.072 1.00 95.19 90 LEU A N 1
ATOM 747 C CA . LEU A 1 90 ? 1.886 3.983 0.257 1.00 95.19 90 LEU A CA 1
ATOM 748 C C . LEU A 1 90 ? 1.821 2.929 1.357 1.00 95.19 90 LEU A C 1
ATOM 750 O O . LEU A 1 90 ? 0.921 2.990 2.193 1.00 95.19 90 LEU A O 1
ATOM 754 N N . LYS A 1 91 ? 2.790 2.011 1.400 1.00 95.56 91 LYS A N 1
ATOM 755 C CA . LYS A 1 91 ? 2.891 1.008 2.464 1.00 95.56 91 LYS A CA 1
ATOM 756 C C . LYS A 1 91 ? 2.950 1.666 3.844 1.00 95.56 91 LYS A C 1
ATOM 758 O O . LYS A 1 91 ? 2.232 1.256 4.750 1.00 95.56 91 LYS A O 1
ATOM 763 N N . GLN A 1 92 ? 3.755 2.716 3.995 1.00 96.94 92 GLN A N 1
ATOM 764 C CA . GLN A 1 92 ? 3.853 3.455 5.256 1.00 96.94 92 GLN A CA 1
ATOM 765 C C . GLN A 1 92 ? 2.531 4.130 5.634 1.00 96.94 92 GLN A C 1
ATOM 767 O O . GLN A 1 92 ? 2.122 4.061 6.792 1.00 96.94 92 GLN A O 1
ATOM 772 N N . VAL A 1 93 ? 1.832 4.739 4.671 1.00 96.88 93 VAL A N 1
ATOM 773 C CA . VAL A 1 93 ? 0.526 5.376 4.907 1.00 96.88 93 VAL A CA 1
ATOM 774 C C . VAL A 1 93 ? -0.527 4.355 5.349 1.00 96.88 93 VAL A C 1
ATOM 776 O O . VAL A 1 93 ? -1.221 4.591 6.341 1.00 96.88 93 VAL A O 1
ATOM 779 N N . TYR A 1 94 ? -0.638 3.214 4.661 1.00 97.38 94 TYR A N 1
ATOM 780 C CA . TYR A 1 94 ? -1.586 2.159 5.039 1.00 97.38 94 TYR A CA 1
ATOM 781 C C . TYR A 1 94 ? -1.241 1.553 6.401 1.00 97.38 94 TYR A C 1
ATOM 783 O O . TYR A 1 94 ? -2.131 1.407 7.238 1.00 97.38 94 TYR A O 1
ATOM 791 N N . GLN A 1 95 ? 0.043 1.304 6.680 1.00 97.25 95 GLN A N 1
ATOM 792 C CA . GLN A 1 95 ? 0.490 0.807 7.981 1.00 97.25 95 GLN A CA 1
ATOM 793 C C . GLN A 1 95 ? 0.138 1.776 9.118 1.00 97.25 95 GLN A C 1
ATOM 795 O O . GLN A 1 95 ? -0.416 1.356 10.130 1.00 97.25 95 GLN A O 1
ATOM 800 N N . GLN A 1 96 ? 0.414 3.074 8.959 1.00 98.00 96 GLN A N 1
ATOM 801 C CA . GLN A 1 96 ? 0.075 4.080 9.972 1.00 98.00 96 GLN A CA 1
ATOM 802 C C . GLN A 1 96 ? -1.432 4.157 10.220 1.00 98.00 96 GLN A C 1
ATOM 804 O O . GLN A 1 96 ? -1.874 4.263 11.363 1.00 98.00 96 GLN A O 1
ATOM 809 N N . ARG A 1 97 ? -2.235 4.094 9.153 1.00 97.12 97 ARG A N 1
ATOM 810 C CA . ARG A 1 97 ? -3.692 4.142 9.272 1.00 97.12 97 ARG A CA 1
ATOM 811 C C . ARG A 1 97 ? -4.258 2.875 9.914 1.00 97.12 97 ARG A C 1
ATOM 813 O O . ARG A 1 97 ? -5.163 2.989 10.732 1.00 97.12 97 ARG A O 1
ATOM 820 N N . SER A 1 98 ? -3.701 1.710 9.590 1.00 97.50 98 SER A N 1
ATOM 821 C CA . SER A 1 98 ? -4.060 0.430 10.208 1.00 97.50 98 SER A CA 1
ATOM 822 C C . SER A 1 98 ? -3.769 0.442 11.710 1.00 97.50 98 SER A C 1
ATOM 824 O O . SER A 1 98 ? -4.667 0.165 12.499 1.00 97.50 98 SER A O 1
ATOM 826 N N . LEU A 1 99 ? -2.569 0.881 12.115 1.00 97.81 99 LEU A N 1
ATOM 827 C CA . LEU A 1 99 ? -2.208 1.023 13.531 1.00 97.81 99 LEU A CA 1
ATOM 828 C C . LEU A 1 99 ? -3.166 1.955 14.276 1.00 97.81 99 LEU A C 1
ATOM 830 O O . LEU A 1 99 ? -3.630 1.627 15.360 1.00 97.81 99 LEU A O 1
ATOM 834 N N . LYS A 1 100 ? -3.524 3.092 13.671 1.00 97.94 100 LYS A N 1
ATOM 835 C CA . LYS A 1 100 ? -4.472 4.030 14.278 1.00 97.94 100 LYS A CA 1
ATOM 836 C C . LYS A 1 100 ? -5.862 3.414 14.481 1.00 97.94 100 LYS A C 1
ATOM 838 O O . LYS A 1 100 ? -6.479 3.645 15.517 1.00 97.94 100 LYS A O 1
ATOM 843 N N . LEU A 1 101 ? -6.371 2.665 13.500 1.00 97.25 101 LEU A N 1
ATOM 844 C CA . LEU A 1 101 ? -7.663 1.980 13.628 1.00 97.25 101 LEU A CA 1
ATOM 845 C C . LEU A 1 101 ? -7.622 0.902 14.714 1.00 97.25 101 LEU A C 1
ATOM 847 O O . LEU A 1 101 ? -8.584 0.771 15.469 1.00 97.25 101 LEU A O 1
ATOM 851 N N . GLU A 1 102 ? -6.507 0.179 14.818 1.00 96.75 102 GLU A N 1
ATOM 852 C CA . GLU A 1 102 ? -6.283 -0.815 15.868 1.00 96.75 102 GLU A CA 1
ATOM 853 C C . GLU A 1 102 ? -6.273 -0.165 17.258 1.00 96.75 102 GLU A C 1
ATOM 855 O O . GLU A 1 102 ? -7.015 -0.599 18.139 1.00 96.75 102 GLU A O 1
ATOM 860 N N . ASP A 1 103 ? -5.527 0.929 17.430 1.00 98.06 103 ASP A N 1
ATOM 861 C CA . ASP A 1 103 ? -5.471 1.691 18.682 1.00 98.06 103 ASP A CA 1
ATOM 862 C C . ASP A 1 103 ? -6.863 2.205 19.097 1.00 98.06 103 ASP A C 1
ATOM 864 O O . ASP A 1 103 ? -7.261 2.094 20.261 1.00 98.06 103 ASP A O 1
ATOM 868 N N . GLU A 1 104 ? -7.635 2.745 18.146 1.00 97.50 104 GLU A N 1
ATOM 869 C CA . GLU A 1 104 ? -9.011 3.203 18.378 1.00 97.50 104 GLU A CA 1
ATOM 870 C C . GLU A 1 104 ? -9.938 2.036 18.761 1.00 97.50 104 GLU A C 1
ATOM 872 O O . GLU A 1 104 ? -10.747 2.166 19.686 1.00 97.50 104 GLU A O 1
ATOM 877 N N . A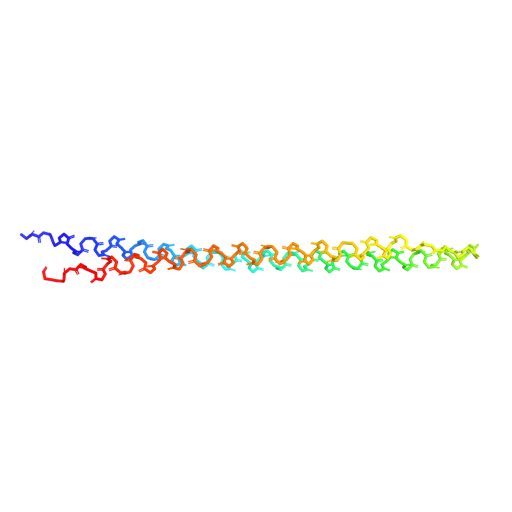RG A 1 105 ? -9.815 0.877 18.095 1.00 97.62 105 ARG A N 1
ATOM 878 C CA . ARG A 1 105 ? -10.586 -0.331 18.428 1.00 97.62 105 ARG A CA 1
ATOM 879 C C . ARG A 1 105 ? -10.254 -0.817 19.838 1.00 97.62 105 ARG A C 1
ATOM 881 O O . ARG A 1 105 ? -11.165 -1.105 20.615 1.00 97.62 105 ARG A O 1
ATOM 888 N N . GLU A 1 106 ? -8.972 -0.883 20.190 1.00 97.62 106 GLU A N 1
ATOM 889 C CA . GLU A 1 106 ? -8.523 -1.289 21.522 1.00 97.62 106 GLU A CA 1
ATOM 890 C C . GLU A 1 106 ? -9.019 -0.347 22.622 1.00 97.62 106 GLU A C 1
ATOM 892 O O . GLU A 1 106 ? -9.417 -0.811 23.693 1.00 97.62 106 GLU A O 1
ATOM 897 N N . GLN A 1 107 ? -9.011 0.968 22.384 1.00 97.69 107 GLN A N 1
ATOM 898 C CA . GLN A 1 107 ? -9.557 1.944 23.331 1.00 97.69 107 GLN A CA 1
ATOM 899 C C . GLN A 1 107 ? -11.051 1.715 23.566 1.00 97.69 107 GLN A C 1
ATOM 901 O O . GLN A 1 107 ? -11.475 1.605 24.717 1.00 97.69 107 GLN A O 1
ATOM 906 N N . LEU A 1 108 ? -11.836 1.547 22.497 1.00 96.56 108 LEU A N 1
ATOM 907 C CA . LEU A 1 108 ? -13.268 1.245 22.601 1.00 96.56 108 LEU A CA 1
ATOM 908 C C . LEU A 1 108 ? -13.527 -0.061 23.359 1.00 96.56 108 LEU A C 1
ATOM 910 O O . LEU A 1 108 ? -14.487 -0.159 24.125 1.00 96.56 108 LEU A O 1
ATOM 914 N N . GLN A 1 109 ? -12.666 -1.060 23.167 1.00 95.19 109 GLN A N 1
ATOM 915 C CA . GLN A 1 109 ? -12.764 -2.334 23.866 1.00 95.19 109 GLN A CA 1
ATOM 916 C C . GLN A 1 109 ? -12.469 -2.190 25.363 1.00 95.19 109 GLN A C 1
ATOM 918 O O . GLN A 1 109 ? -13.252 -2.668 26.182 1.00 95.19 109 GLN A O 1
ATOM 923 N N . LYS A 1 110 ? -11.417 -1.449 25.732 1.00 96.75 110 LYS A N 1
ATOM 924 C CA . LYS A 1 110 ? -11.099 -1.128 27.134 1.00 96.75 110 LYS A CA 1
ATOM 925 C C . LYS A 1 110 ? -12.234 -0.349 27.806 1.00 96.75 110 LYS A C 1
ATOM 927 O O . LYS A 1 110 ? -12.618 -0.671 28.929 1.00 96.75 110 LYS A O 1
ATOM 932 N N . GLU A 1 111 ? -12.801 0.644 27.121 1.00 94.69 111 GLU A N 1
ATOM 933 C CA . GLU A 1 111 ? -13.933 1.426 27.632 1.00 94.69 111 GLU A CA 1
ATOM 934 C C . GLU A 1 111 ? -15.177 0.560 27.848 1.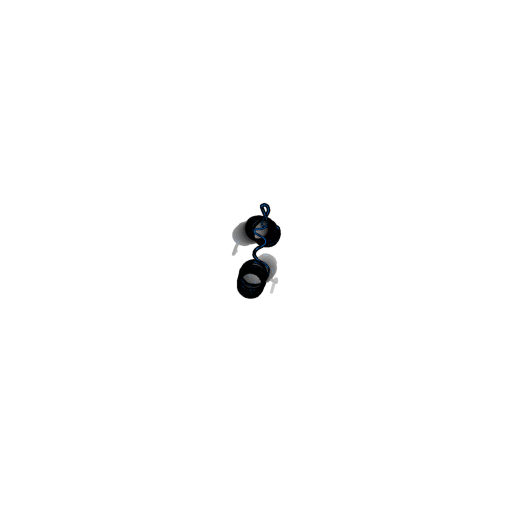00 94.69 111 GLU A C 1
ATOM 936 O O . GLU A 1 111 ? -15.805 0.645 28.905 1.00 94.69 111 GLU A O 1
ATOM 941 N N . ARG A 1 112 ? -15.503 -0.323 26.898 1.00 93.81 112 ARG A N 1
ATOM 942 C CA . ARG A 1 112 ? -16.590 -1.299 27.049 1.00 93.81 112 ARG A CA 1
ATOM 943 C C . ARG A 1 112 ? -16.365 -2.212 28.250 1.00 93.81 112 ARG A C 1
ATOM 945 O O . ARG A 1 112 ? -17.293 -2.423 29.028 1.00 93.81 112 ARG A O 1
ATOM 952 N N . ASP A 1 113 ? -15.159 -2.756 28.380 1.00 92.88 113 ASP A N 1
ATOM 953 C CA . ASP A 1 113 ? -14.821 -3.746 29.405 1.00 92.88 113 ASP A CA 1
ATOM 954 C C . ASP A 1 113 ? -14.808 -3.133 30.815 1.00 92.88 113 ASP A C 1
ATOM 956 O O . ASP A 1 113 ? -15.001 -3.841 31.801 1.00 92.88 113 ASP A O 1
ATOM 960 N N . SER A 1 114 ? -14.677 -1.806 30.917 1.00 93.31 114 SER A N 1
ATOM 961 C CA . SER A 1 114 ? -14.818 -1.065 32.175 1.00 93.31 114 SER A CA 1
ATOM 962 C C . SER A 1 114 ? -16.2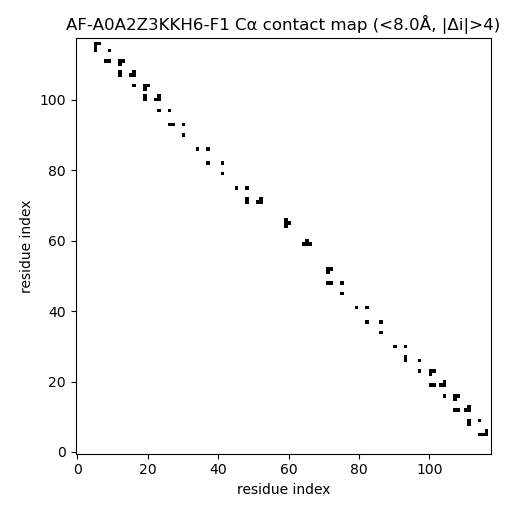63 -0.959 32.698 1.00 93.31 114 SER A C 1
ATOM 964 O O . SER A 1 114 ? -16.472 -0.560 33.846 1.00 93.31 114 SER A O 1
ATOM 966 N N . LEU A 1 115 ? -17.279 -1.296 31.890 1.00 90.00 115 LEU A N 1
ATOM 967 C CA . LEU A 1 115 ? -18.690 -1.165 32.271 1.00 90.00 115 LEU A CA 1
ATOM 968 C C . LEU A 1 115 ? -19.177 -2.366 33.095 1.00 90.00 115 LEU A C 1
ATOM 970 O O . LEU A 1 115 ? -19.206 -3.495 32.603 1.00 90.00 115 LEU A O 1
ATOM 974 N N . SER A 1 116 ? -19.666 -2.099 34.312 1.00 83.44 116 SER A N 1
ATOM 975 C CA . SER A 1 116 ? -20.212 -3.117 35.226 1.00 83.44 116 SER A CA 1
ATOM 976 C C . SER A 1 116 ? -21.399 -3.868 34.630 1.00 83.44 116 SER A C 1
ATOM 978 O O . SER A 1 116 ? -22.325 -3.237 34.113 1.00 83.44 116 SER A O 1
ATOM 980 N N . TRP A 1 117 ? -21.374 -5.200 34.716 1.00 78.50 117 TRP A N 1
ATOM 981 C CA . TRP A 1 117 ? -22.450 -6.105 34.286 1.00 78.50 117 TRP A CA 1
ATOM 982 C C . TRP A 1 117 ? -23.597 -6.230 35.297 1.00 78.50 117 TRP A C 1
ATOM 984 O O . TRP A 1 117 ? -24.624 -6.810 34.946 1.00 78.50 117 TRP A O 1
ATOM 994 N N . ASP A 1 118 ? -23.409 -5.661 36.490 1.00 64.38 118 ASP A N 1
ATOM 995 C CA . ASP A 1 118 ? -24.391 -5.579 37.578 1.00 64.38 118 ASP A CA 1
ATOM 996 C C . ASP A 1 118 ? -25.365 -4.400 37.427 1.00 64.38 118 ASP A C 1
ATOM 998 O O . ASP A 1 118 ? -24.915 -3.305 36.996 1.00 64.38 118 ASP A O 1
#